Protein AF-A0A831XP42-F1 (afdb_monomer)

pLDDT: mean 96.22, std 5.83, range [50.62, 98.88]

Nearest PDB structures (foldseek):
  2cuy-assembly1_B  TM=9.883E-01  e=1.044E-23  Thermus thermophilus HB8
  6smd-assembly2_C  TM=9.624E-01  e=1.499E-13  Photorhabdus luminescens
  3ptw-assembly1_A  TM=9.385E-01  e=2.517E-13  Clostridium perfringens ATCC 13124
  3r97-assembly1_A  TM=9.426E-01  e=3.961E-13  Xanthomonas oryzae pv. oryzae KACC 10331
  5ypv-assembly1_A  TM=9.531E-01  e=1.185E-10  Acinetobacter baumannii

Sequence (164 aa):
KALEGLKGVEIANLNAPEQTVISGRKEAVERAAERLKEKRARVVFLPVSAPFHSSLMAQARERLARDLEKVQLKRPRFPVYSNVTARPEEDPERIRELLLQQVTAPVRWVEILRDMEARGLNRFLEFGSGEVLKGLVLRTLEGALAQSVQDPESLKKALEVAHA

Secondary structure (DSSP, 8-state):
--STT-SSEEEEEEEETTEEEEEE-HHHHHHHHHHHHHTT------S--S-TTSGGGHHHHHHHH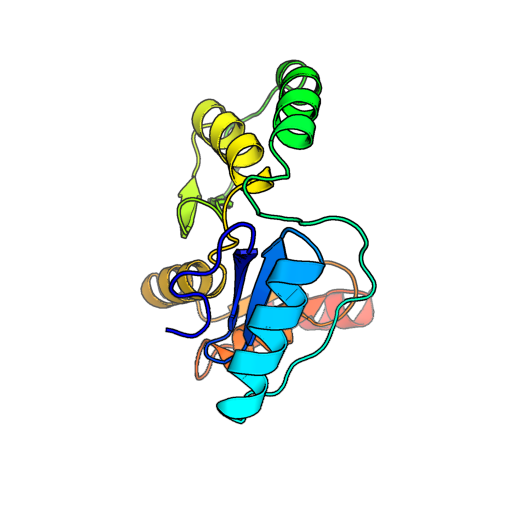HHHTTS-----SS-EEETTTTEEE--HHHHHHHHHHHTTS-B-HHHHHHHHHHTT--EEEEESSSSHHHHHHHHHSTT-EEEEE-SHHHHHHHHHHH--

Organism: NCBI:txid540988

Structure (mmCIF, N/CA/C/O backbone):
data_AF-A0A831XP42-F1
#
_entry.id   AF-A0A831XP42-F1
#
loop_
_atom_site.group_PDB
_atom_site.id
_atom_site.type_symbol
_atom_site.label_atom_id
_atom_site.label_alt_id
_atom_site.label_comp_id
_atom_site.label_asym_id
_atom_site.label_entity_id
_atom_site.label_seq_id
_atom_site.pdbx_PDB_ins_code
_atom_site.Cartn_x
_atom_site.Cartn_y
_atom_site.Cartn_z
_atom_site.occupancy
_atom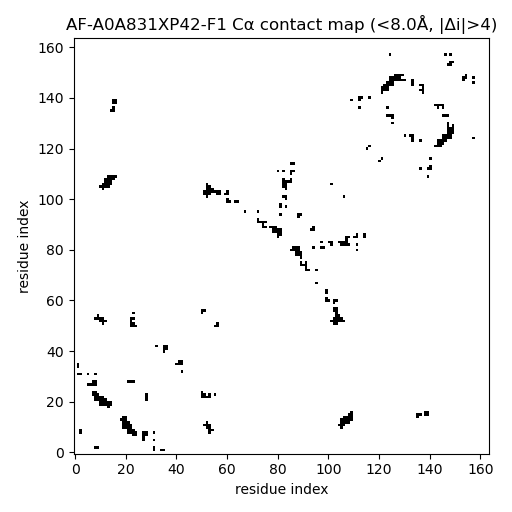_site.B_iso_or_equiv
_atom_site.auth_seq_id
_atom_site.auth_comp_id
_atom_site.auth_asym_id
_atom_site.auth_atom_id
_atom_site.pdbx_PDB_model_num
ATOM 1 N N . LYS A 1 1 ? -8.190 -9.870 15.001 1.00 71.19 1 LYS A N 1
ATOM 2 C CA . LYS A 1 1 ? -8.060 -9.932 16.479 1.00 71.19 1 LYS A CA 1
ATOM 3 C C . LYS A 1 1 ? -7.895 -8.563 17.151 1.00 71.19 1 LYS A C 1
ATOM 5 O O . LYS A 1 1 ? -8.718 -8.247 17.989 1.00 71.19 1 LYS A O 1
ATOM 10 N N . ALA A 1 2 ? -6.867 -7.740 16.876 1.00 86.00 2 ALA A N 1
ATOM 11 C CA . ALA A 1 2 ? -6.725 -6.446 17.586 1.00 86.00 2 ALA A CA 1
ATOM 12 C C . ALA A 1 2 ? -7.805 -5.410 17.200 1.00 86.00 2 ALA A C 1
ATOM 14 O O . ALA A 1 2 ? -8.370 -4.753 18.069 1.00 86.00 2 ALA A O 1
ATOM 15 N N . LEU A 1 3 ? -8.153 -5.344 15.910 1.00 92.31 3 LEU A N 1
ATOM 16 C CA . LEU A 1 3 ? -9.208 -4.464 15.381 1.00 92.31 3 LEU A CA 1
ATOM 17 C C . LEU A 1 3 ? -10.626 -5.044 15.516 1.00 92.31 3 LEU A C 1
ATOM 19 O O . LEU A 1 3 ? -11.601 -4.429 15.104 1.00 92.31 3 LEU A O 1
ATOM 23 N N . GLU A 1 4 ? -10.757 -6.251 16.057 1.00 92.19 4 GLU A N 1
ATOM 24 C CA . GLU A 1 4 ? -12.021 -6.982 16.063 1.00 92.19 4 GLU A CA 1
ATOM 25 C C . GLU A 1 4 ? -13.076 -6.261 16.913 1.00 92.19 4 GLU A C 1
ATOM 27 O O . GLU A 1 4 ? -12.814 -5.860 18.053 1.00 92.19 4 GLU A O 1
ATOM 32 N N . GLY A 1 5 ? -14.249 -6.029 16.321 1.00 92.44 5 GLY A N 1
ATOM 33 C CA . GLY A 1 5 ? -15.332 -5.252 16.928 1.00 92.44 5 GLY A CA 1
ATOM 34 C C . GLY A 1 5 ? -15.094 -3.735 16.997 1.00 92.44 5 GLY A C 1
ATOM 35 O O . GLY A 1 5 ? -15.988 -3.014 17.438 1.00 92.44 5 GLY A O 1
ATOM 36 N N . LEU A 1 6 ? -13.937 -3.217 16.561 1.00 94.50 6 LEU A N 1
ATOM 37 C CA . LEU A 1 6 ? -13.694 -1.775 16.487 1.00 94.50 6 LEU A CA 1
ATOM 38 C C . LEU A 1 6 ? -14.204 -1.216 15.156 1.00 94.50 6 LEU A C 1
ATOM 40 O O . LEU A 1 6 ? -13.787 -1.640 14.085 1.00 94.50 6 LEU A O 1
ATOM 44 N N . LYS A 1 7 ? -15.097 -0.224 15.229 1.00 95.62 7 LYS A N 1
ATOM 45 C CA . LYS A 1 7 ? -15.558 0.542 14.063 1.00 95.62 7 LYS A CA 1
ATOM 46 C C . LYS A 1 7 ? -14.701 1.792 13.869 1.00 95.62 7 LYS A C 1
ATOM 48 O O . LYS A 1 7 ? -14.289 2.415 14.847 1.00 95.62 7 LYS A O 1
ATOM 53 N N . GLY A 1 8 ? -14.505 2.189 12.612 1.00 96.19 8 GLY A N 1
ATOM 54 C CA . GLY A 1 8 ? -13.791 3.417 12.253 1.00 96.19 8 GLY A CA 1
ATOM 55 C C . GLY A 1 8 ? -12.268 3.312 12.335 1.00 96.19 8 GLY A C 1
ATOM 56 O O . GLY A 1 8 ? -11.622 4.343 12.476 1.00 96.19 8 GLY A O 1
ATOM 57 N N . VAL A 1 9 ? -11.712 2.101 12.274 1.00 98.19 9 VAL A N 1
ATOM 58 C CA . VAL A 1 9 ? -10.277 1.828 12.136 1.00 98.19 9 VAL A CA 1
ATOM 59 C C . VAL A 1 9 ? -10.096 0.658 11.176 1.00 98.19 9 VAL A C 1
ATOM 61 O O . VAL A 1 9 ? -10.783 -0.356 11.290 1.00 98.19 9 VAL A O 1
ATOM 64 N N . GLU A 1 10 ? -9.194 0.813 10.220 1.00 98.12 10 GLU A N 1
ATOM 65 C CA . GLU A 1 10 ? -8.967 -0.117 9.117 1.00 98.12 10 GLU A CA 1
ATOM 66 C C . GLU A 1 10 ? -7.464 -0.365 8.947 1.00 98.12 10 GLU A C 1
ATOM 68 O O . GLU A 1 10 ? -6.630 0.412 9.419 1.00 98.12 10 GLU A O 1
ATOM 73 N N . ILE A 1 11 ? -7.108 -1.468 8.286 1.00 98.06 11 ILE A N 1
ATOM 74 C CA . ILE A 1 11 ? -5.729 -1.687 7.840 1.00 98.06 11 ILE A CA 1
ATOM 75 C C . ILE A 1 11 ? -5.487 -0.782 6.635 1.00 98.06 11 ILE A C 1
ATOM 77 O O . ILE A 1 11 ? -6.209 -0.871 5.649 1.00 98.06 11 ILE A O 1
ATOM 81 N N . ALA A 1 12 ? -4.452 0.045 6.721 1.00 98.31 12 ALA A N 1
ATOM 82 C CA . ALA A 1 12 ? -4.051 0.978 5.677 1.00 98.31 12 ALA A CA 1
ATOM 83 C C . ALA A 1 12 ? -2.919 0.409 4.815 1.00 98.31 12 ALA A C 1
ATOM 85 O O . ALA A 1 12 ? -2.945 0.518 3.593 1.00 98.31 12 ALA A O 1
ATOM 86 N N . ASN A 1 13 ? -1.924 -0.234 5.435 1.00 98.75 13 ASN A N 1
ATOM 87 C CA . ASN A 1 13 ? -0.770 -0.767 4.71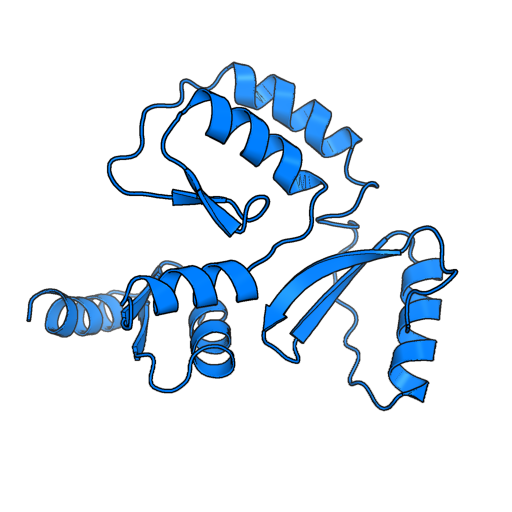6 1.00 98.75 13 ASN A CA 1
ATOM 88 C C . ASN A 1 13 ? -0.276 -2.078 5.326 1.00 98.75 13 ASN A C 1
ATOM 90 O O . ASN A 1 13 ? -0.113 -2.183 6.541 1.00 98.75 13 ASN A O 1
ATOM 94 N N . LEU A 1 14 ? 0.064 -3.028 4.462 1.00 98.56 14 LEU A N 1
ATOM 95 C CA . LEU A 1 14 ? 0.797 -4.250 4.779 1.00 98.56 14 LEU A CA 1
ATOM 96 C C . LEU A 1 14 ? 2.210 -4.101 4.210 1.00 98.56 14 LEU A C 1
ATOM 98 O O . LEU A 1 14 ? 2.467 -4.514 3.081 1.00 98.56 14 LEU A O 1
ATOM 102 N N . ASN A 1 15 ? 3.100 -3.443 4.959 1.00 98.38 15 ASN A N 1
ATOM 103 C CA . ASN A 1 15 ? 4.412 -3.008 4.466 1.00 98.38 15 ASN A CA 1
ATOM 104 C C . ASN A 1 15 ? 5.492 -4.093 4.581 1.00 98.38 15 ASN A C 1
ATOM 106 O O . ASN A 1 15 ? 6.340 -4.206 3.706 1.00 98.38 15 ASN A O 1
ATOM 110 N N . ALA A 1 16 ? 5.490 -4.864 5.666 1.00 97.81 16 ALA A N 1
ATOM 111 C CA . ALA A 1 16 ? 6.399 -5.991 5.891 1.00 97.81 16 ALA A CA 1
ATOM 112 C C . ALA A 1 16 ? 5.705 -7.027 6.799 1.00 97.81 16 ALA A C 1
ATOM 114 O O . ALA A 1 16 ? 4.691 -6.676 7.412 1.00 97.81 16 ALA A O 1
ATOM 115 N N . PRO A 1 17 ? 6.239 -8.257 6.952 1.00 96.62 17 PRO A N 1
ATOM 116 C CA . PRO A 1 17 ? 5.619 -9.308 7.770 1.00 96.62 17 PRO A CA 1
ATOM 117 C C . PRO A 1 17 ? 5.199 -8.855 9.177 1.00 96.62 17 PRO A C 1
ATOM 119 O O . PRO A 1 17 ? 4.107 -9.179 9.633 1.00 96.62 17 PRO A O 1
ATOM 122 N N . GLU A 1 18 ? 6.025 -8.032 9.829 1.00 95.81 18 GLU A N 1
ATOM 123 C CA . GLU A 1 18 ? 5.759 -7.487 11.169 1.00 95.81 18 GLU A CA 1
ATOM 124 C C . GLU A 1 18 ? 5.502 -5.967 11.172 1.00 95.81 18 GLU A C 1
ATOM 126 O O . GLU A 1 18 ? 5.488 -5.330 12.224 1.00 95.81 18 GLU A O 1
ATOM 131 N N . GLN A 1 19 ? 5.292 -5.354 10.000 1.00 97.94 19 GLN A N 1
ATOM 132 C CA . GLN A 1 19 ? 5.049 -3.914 9.873 1.00 97.94 19 GLN A CA 1
ATOM 133 C C . GLN A 1 19 ? 3.730 -3.647 9.141 1.00 97.94 19 GLN A C 1
ATOM 135 O O . GLN A 1 19 ? 3.651 -3.690 7.913 1.00 97.94 19 GLN A O 1
ATOM 140 N N . THR A 1 20 ? 2.700 -3.308 9.915 1.00 98.12 20 THR A N 1
ATOM 141 C CA . THR A 1 20 ? 1.362 -2.935 9.431 1.00 98.12 20 THR A CA 1
ATOM 142 C C . THR A 1 20 ? 1.022 -1.512 9.863 1.00 98.12 20 THR A C 1
ATOM 144 O O . THR A 1 20 ? 1.358 -1.103 10.974 1.00 98.12 20 THR A O 1
ATOM 147 N N . VAL A 1 21 ? 0.335 -0.767 9.000 1.00 98.38 21 VAL A N 1
ATOM 148 C CA . VAL A 1 21 ? -0.237 0.548 9.318 1.00 98.38 21 VAL A CA 1
ATOM 149 C C . VAL A 1 21 ? -1.748 0.406 9.432 1.00 98.38 21 VAL A C 1
ATOM 151 O O . VAL A 1 21 ? -2.378 -0.251 8.603 1.00 98.38 21 VAL A O 1
ATOM 154 N N . ILE A 1 22 ? -2.325 1.041 10.448 1.00 98.25 22 ILE A N 1
ATOM 155 C CA . ILE A 1 22 ? -3.771 1.207 10.601 1.00 98.25 22 ILE A CA 1
ATOM 156 C C . ILE A 1 22 ? -4.119 2.689 10.515 1.00 98.25 22 ILE A C 1
ATOM 158 O O . ILE A 1 22 ? -3.326 3.538 10.925 1.00 98.25 22 ILE A O 1
ATOM 162 N N . SER A 1 23 ? -5.301 3.004 10.002 1.00 98.25 23 SER A N 1
ATOM 163 C CA . SER A 1 23 ? -5.793 4.377 9.901 1.00 98.25 23 SER A CA 1
ATOM 164 C C . SER A 1 23 ? -7.299 4.431 10.152 1.00 98.25 23 SER A C 1
ATOM 166 O O . SER A 1 23 ? -7.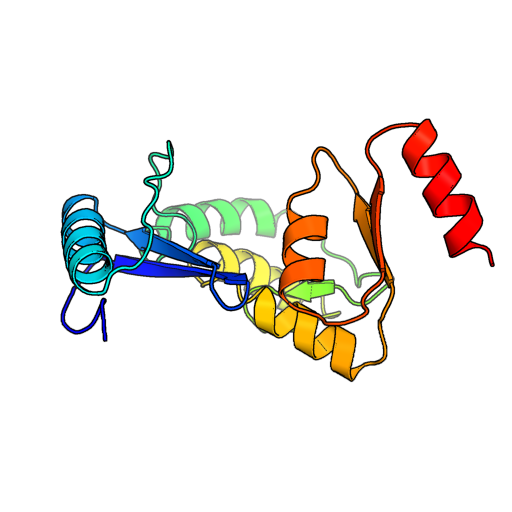989 3.411 10.123 1.00 98.25 23 SER A O 1
ATOM 168 N N . GLY A 1 24 ? -7.818 5.612 10.485 1.00 97.81 24 GLY A N 1
ATOM 169 C CA . GLY A 1 24 ? -9.231 5.777 10.804 1.00 97.81 24 GLY A CA 1
ATOM 170 C C . GLY A 1 24 ? -9.516 6.996 11.673 1.00 97.81 24 GLY A C 1
ATOM 171 O O . GLY A 1 24 ? -8.734 7.944 11.721 1.00 97.81 24 GLY A O 1
ATOM 172 N N . ARG A 1 25 ? -10.645 6.958 12.384 1.00 97.44 25 ARG A N 1
ATOM 173 C CA . ARG A 1 25 ? -11.004 7.964 13.391 1.00 97.44 25 ARG A CA 1
ATOM 174 C C . ARG A 1 25 ? -10.017 7.897 14.548 1.00 97.44 25 ARG A C 1
ATOM 176 O O . ARG A 1 25 ? -9.698 6.802 15.015 1.00 97.44 25 ARG A O 1
ATOM 183 N N . LYS A 1 26 ? -9.588 9.062 15.034 1.00 96.19 26 LYS A N 1
ATOM 184 C CA . LYS A 1 26 ? -8.558 9.201 16.069 1.00 96.19 26 LYS A CA 1
ATOM 185 C C . LYS A 1 26 ? -8.814 8.285 17.268 1.00 96.19 26 LYS A C 1
ATOM 187 O O . LYS A 1 26 ? -7.970 7.457 17.595 1.00 96.19 26 LYS A O 1
ATOM 192 N N . GLU A 1 27 ? -10.018 8.334 17.829 1.00 96.75 27 GLU A N 1
ATOM 193 C CA . GLU A 1 27 ? -10.381 7.582 19.033 1.00 96.75 27 GLU A CA 1
ATOM 194 C C . GLU A 1 27 ? -10.398 6.065 18.777 1.00 96.75 27 GLU A C 1
ATOM 196 O O . GLU A 1 27 ? -10.139 5.262 19.671 1.00 96.75 27 GLU A O 1
ATOM 201 N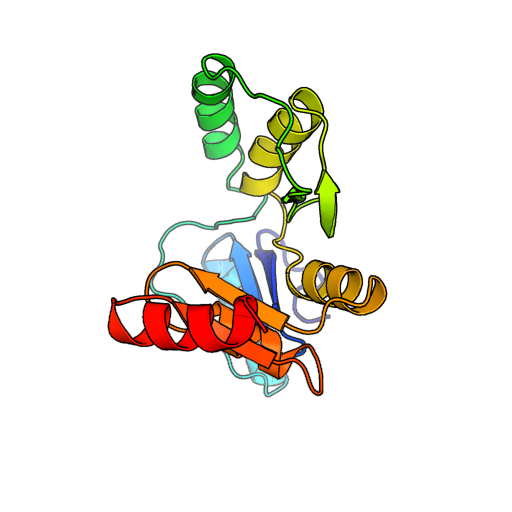 N . ALA A 1 28 ? -10.727 5.635 17.554 1.00 97.38 28 ALA A N 1
ATOM 202 C CA . ALA A 1 28 ? -10.711 4.221 17.182 1.00 97.38 28 ALA A CA 1
ATOM 203 C C . ALA A 1 28 ? -9.282 3.696 16.994 1.00 97.38 28 ALA A C 1
ATOM 205 O O . ALA A 1 28 ? -8.987 2.578 17.421 1.00 97.38 28 ALA A O 1
ATOM 206 N N . VAL A 1 29 ? -8.399 4.507 16.400 1.00 97.62 29 VAL A N 1
ATOM 207 C CA . VAL A 1 29 ? -6.968 4.199 16.263 1.00 97.62 29 VAL A CA 1
ATOM 208 C C . VAL A 1 29 ? -6.295 4.141 17.635 1.00 97.62 29 VAL A C 1
ATOM 210 O O . VAL A 1 29 ? -5.514 3.226 17.881 1.00 97.62 29 VAL A O 1
ATOM 213 N N . GLU A 1 30 ? -6.636 5.046 18.553 1.00 97.19 30 GLU A N 1
ATOM 214 C CA . GLU A 1 30 ? -6.128 5.040 19.932 1.00 97.19 30 GLU A CA 1
ATOM 215 C C . GLU A 1 30 ? -6.514 3.755 20.679 1.00 97.19 30 GLU A C 1
ATOM 217 O O . GLU A 1 30 ? -5.633 3.052 21.176 1.00 97.19 30 GLU A O 1
ATOM 222 N N . ARG A 1 31 ? -7.793 3.353 20.645 1.00 97.62 31 ARG A N 1
ATOM 223 C CA . ARG A 1 31 ? -8.232 2.071 21.234 1.00 97.62 31 ARG A CA 1
ATOM 224 C C . ARG A 1 31 ? -7.563 0.858 20.586 1.00 97.62 31 ARG A C 1
ATOM 226 O O . ARG A 1 31 ? -7.250 -0.124 21.257 1.00 97.62 31 ARG A O 1
ATOM 233 N N . ALA A 1 32 ? -7.356 0.891 19.270 1.00 97.81 32 ALA A N 1
ATOM 234 C CA . ALA A 1 32 ? -6.631 -0.169 18.576 1.00 97.81 32 ALA A CA 1
ATOM 235 C C . ALA A 1 32 ? -5.161 -0.232 19.024 1.00 97.81 32 ALA A C 1
ATOM 237 O O . ALA A 1 32 ? -4.636 -1.325 19.241 1.00 97.81 32 ALA A O 1
ATOM 238 N N . ALA A 1 33 ? -4.513 0.921 19.204 1.00 97.38 33 ALA A N 1
ATOM 239 C CA . ALA A 1 33 ? -3.144 1.025 19.694 1.00 97.38 33 ALA A CA 1
ATOM 240 C C . ALA A 1 33 ? -2.996 0.462 21.115 1.00 97.38 33 ALA A C 1
ATOM 242 O O . ALA A 1 33 ? -2.029 -0.250 21.379 1.00 97.38 33 ALA A O 1
ATOM 243 N N . GLU A 1 34 ? -3.949 0.723 22.011 1.00 97.44 34 GLU A N 1
ATOM 244 C CA . GLU A 1 34 ? -3.981 0.141 23.362 1.00 97.44 34 GLU A CA 1
ATOM 245 C C . GLU A 1 34 ? -4.043 -1.390 23.311 1.00 97.44 34 GLU A C 1
ATOM 247 O O . GLU A 1 34 ? -3.151 -2.061 23.832 1.00 97.44 34 GLU A O 1
ATOM 252 N N . ARG A 1 35 ? -5.002 -1.952 22.562 1.00 97.50 35 ARG A N 1
ATOM 253 C CA . ARG A 1 35 ? -5.133 -3.412 22.381 1.00 97.50 35 ARG A CA 1
ATOM 254 C C . ARG A 1 35 ? -3.897 -4.060 21.754 1.00 97.50 35 ARG A C 1
ATOM 256 O O . ARG A 1 35 ? -3.615 -5.233 21.996 1.00 97.50 35 ARG A O 1
ATOM 263 N N . LEU A 1 36 ? -3.183 -3.339 20.890 1.00 97.19 36 LEU A N 1
ATOM 264 C CA . LEU A 1 36 ? -1.927 -3.806 20.299 1.00 97.19 36 LEU A CA 1
ATOM 265 C C . LEU A 1 36 ? -0.790 -3.802 21.331 1.00 97.19 36 LEU A C 1
ATOM 267 O O . LEU A 1 36 ? -0.051 -4.783 21.419 1.00 97.19 36 LEU A O 1
ATOM 271 N N . LYS A 1 37 ? -0.686 -2.750 22.153 1.00 96.25 37 LYS A N 1
ATOM 272 C CA . LYS A 1 37 ? 0.304 -2.654 23.239 1.00 96.25 37 LYS A CA 1
ATOM 273 C C . LYS A 1 37 ? 0.095 -3.725 24.311 1.00 96.25 37 LYS A C 1
ATOM 275 O O . LYS A 1 37 ? 1.072 -4.329 24.743 1.00 96.25 37 LYS A O 1
ATOM 280 N N . GLU A 1 38 ? -1.149 -4.036 24.678 1.00 96.75 38 GLU A N 1
ATOM 281 C CA . GLU A 1 38 ? -1.487 -5.158 25.579 1.00 96.75 38 GLU A CA 1
ATOM 282 C C . GLU A 1 38 ? -0.960 -6.501 25.053 1.00 96.75 38 GLU A C 1
ATOM 284 O O . GLU A 1 38 ? -0.557 -7.379 25.814 1.00 96.75 38 GLU A O 1
ATOM 289 N N . LYS A 1 39 ? -0.899 -6.641 23.726 1.00 95.25 39 LYS A N 1
ATOM 290 C CA . LYS A 1 39 ? -0.342 -7.807 23.031 1.00 95.25 39 LYS A CA 1
ATOM 291 C C . LYS A 1 39 ? 1.159 -7.697 22.770 1.00 95.25 39 LYS A C 1
ATOM 293 O O . LYS A 1 39 ? 1.691 -8.473 21.983 1.00 95.25 39 LYS A O 1
ATOM 298 N N . ARG A 1 40 ? 1.842 -6.755 23.431 1.00 95.94 40 ARG A N 1
ATOM 299 C CA . ARG A 1 40 ? 3.286 -6.489 23.327 1.00 95.94 40 ARG A CA 1
ATOM 300 C C . ARG A 1 40 ? 3.750 -6.054 21.932 1.00 95.94 40 ARG A C 1
ATOM 302 O O . ARG A 1 40 ? 4.943 -6.106 21.646 1.00 95.94 40 ARG A O 1
ATOM 309 N N . ALA A 1 41 ? 2.841 -5.589 21.073 1.00 97.06 41 ALA A N 1
ATOM 310 C CA . ALA A 1 41 ? 3.230 -5.005 19.797 1.00 97.06 41 ALA A CA 1
ATOM 311 C C . ALA A 1 41 ? 3.833 -3.609 20.013 1.00 97.06 41 ALA A C 1
ATOM 313 O O . ALA A 1 41 ? 3.314 -2.797 20.786 1.00 97.06 41 ALA A O 1
ATOM 314 N N . ARG A 1 42 ? 4.908 -3.298 19.284 1.00 97.38 42 ARG A N 1
ATOM 315 C CA . ARG A 1 42 ? 5.435 -1.933 19.204 1.00 97.38 42 ARG A CA 1
ATOM 316 C C . ARG A 1 42 ? 4.481 -1.081 18.368 1.00 97.38 42 ARG A C 1
ATOM 318 O O . ARG A 1 42 ? 4.199 -1.416 17.223 1.00 97.38 42 ARG A O 1
ATOM 325 N N . VAL A 1 43 ? 4.031 0.043 18.921 1.00 97.69 43 VAL A N 1
ATOM 326 C CA . VAL A 1 43 ? 3.132 0.982 18.234 1.00 97.69 43 VAL A CA 1
ATOM 327 C C . VAL A 1 43 ? 3.785 2.353 18.144 1.00 97.69 43 VAL A C 1
ATOM 329 O O . VAL A 1 43 ? 4.275 2.876 19.143 1.00 97.69 43 VAL A O 1
ATOM 332 N N . VAL A 1 44 ? 3.765 2.938 16.948 1.00 97.62 44 VAL A N 1
ATOM 333 C CA . VAL A 1 44 ? 4.250 4.293 16.673 1.00 97.62 44 VAL A CA 1
ATOM 334 C C . VAL A 1 44 ? 3.110 5.079 16.036 1.00 97.62 44 VAL A C 1
ATOM 336 O O . VAL A 1 44 ? 2.586 4.668 15.002 1.00 97.62 44 VAL A O 1
ATOM 339 N N . PHE A 1 45 ? 2.721 6.196 16.650 1.00 97.06 45 PHE A N 1
ATOM 340 C CA . PHE A 1 45 ? 1.778 7.128 16.035 1.00 97.06 45 PHE A CA 1
ATOM 341 C C . PHE A 1 45 ? 2.492 7.946 14.965 1.00 97.06 45 PHE A C 1
ATOM 343 O O . PHE A 1 45 ? 3.571 8.487 15.205 1.00 97.06 45 PHE A O 1
ATOM 350 N N . LEU A 1 46 ? 1.889 8.022 13.783 1.00 96.25 46 LEU A N 1
ATOM 351 C CA . LEU A 1 46 ? 2.442 8.777 12.668 1.00 96.25 46 LEU A CA 1
ATOM 352 C C . LEU A 1 46 ? 2.026 10.252 12.777 1.00 96.25 46 LEU A C 1
ATOM 354 O O . LEU A 1 46 ? 0.866 10.521 13.096 1.00 96.25 46 LEU A O 1
ATOM 358 N N . PRO A 1 47 ? 2.925 11.211 12.486 1.00 93.62 47 PRO A N 1
ATOM 359 C CA . PRO A 1 47 ? 2.620 12.640 12.495 1.00 93.62 47 PRO A CA 1
ATOM 360 C C . PRO A 1 47 ? 1.845 13.040 11.227 1.00 93.62 47 PRO A C 1
ATOM 362 O O . PRO A 1 47 ? 2.300 13.850 10.424 1.00 93.62 47 PRO A O 1
ATOM 365 N N . VAL A 1 48 ? 0.679 12.430 11.019 1.00 93.06 48 VAL A N 1
ATOM 366 C CA . VAL A 1 48 ? -0.212 12.669 9.877 1.00 93.06 48 VAL A CA 1
ATOM 367 C C . VAL A 1 48 ? -1.633 12.901 10.376 1.00 93.06 48 VAL A C 1
ATOM 369 O O . VAL A 1 48 ? -2.066 12.294 11.353 1.00 93.06 48 VAL A O 1
ATOM 372 N N . SER A 1 49 ? -2.367 13.790 9.711 1.00 87.75 49 SER A N 1
ATOM 373 C CA . SER A 1 49 ? -3.716 14.194 10.130 1.00 87.75 49 SER A CA 1
ATOM 374 C C . SER A 1 49 ? -4.844 13.483 9.380 1.00 87.75 49 SER A C 1
ATOM 376 O O . SER A 1 49 ? -5.994 13.558 9.809 1.00 87.75 49 SER A O 1
ATOM 378 N N . ALA A 1 50 ? -4.543 12.794 8.275 1.00 95.06 50 ALA A N 1
ATOM 379 C CA . ALA A 1 50 ? -5.541 12.160 7.418 1.00 95.06 50 ALA A CA 1
ATOM 380 C C . ALA A 1 50 ? -5.535 10.623 7.548 1.00 95.06 50 ALA A C 1
ATOM 382 O O . ALA A 1 50 ? -4.464 10.017 7.657 1.00 95.06 50 ALA A O 1
ATOM 383 N N . PRO A 1 51 ? -6.708 9.965 7.483 1.00 97.12 51 PRO A N 1
ATOM 384 C CA . PRO A 1 51 ? -6.834 8.515 7.596 1.00 97.12 51 PRO A CA 1
ATOM 385 C C . PRO A 1 51 ? -6.580 7.822 6.244 1.00 97.12 51 PRO A C 1
ATOM 387 O O . PRO A 1 51 ? -7.466 7.166 5.697 1.00 97.12 51 PRO A O 1
ATOM 390 N N . PHE A 1 52 ? -5.384 8.000 5.677 1.00 98.19 52 PHE A N 1
ATOM 391 C CA . PHE A 1 52 ? -5.020 7.469 4.357 1.00 98.19 52 PHE A CA 1
ATOM 392 C C . PHE A 1 52 ? -5.296 5.964 4.225 1.00 98.19 52 PHE A C 1
ATOM 394 O O . PHE A 1 52 ? -5.121 5.218 5.191 1.00 98.19 52 PHE A O 1
ATOM 401 N N . HIS A 1 53 ? -5.714 5.529 3.030 1.00 98.19 53 HIS A N 1
ATOM 402 C CA . HIS A 1 53 ? -6.042 4.130 2.720 1.00 98.19 53 HIS A CA 1
ATOM 403 C C . HIS A 1 53 ? -7.135 3.522 3.618 1.00 98.19 53 HIS A C 1
ATOM 405 O O . HIS A 1 53 ? -7.096 2.337 3.933 1.00 98.19 53 HIS A O 1
ATOM 411 N N . SER A 1 54 ? -8.115 4.335 4.025 1.00 98.19 54 SER A N 1
ATOM 412 C CA . SER A 1 54 ? -9.337 3.873 4.696 1.00 98.19 54 SER A CA 1
ATOM 413 C C . SER A 1 54 ? -10.585 4.337 3.957 1.00 98.19 54 SER A C 1
ATOM 415 O O . SER A 1 54 ? -10.542 5.281 3.157 1.00 98.19 54 SER A O 1
ATOM 417 N N . SER A 1 55 ? -11.729 3.742 4.291 1.00 97.88 55 SER A N 1
ATOM 418 C CA . SER A 1 55 ? -13.039 4.163 3.785 1.00 97.88 55 SER A CA 1
ATOM 419 C C . SER A 1 55 ? -13.347 5.655 4.011 1.00 97.88 55 SER A C 1
ATOM 421 O O . SER A 1 55 ? -14.076 6.260 3.223 1.00 97.88 55 SER A O 1
ATOM 423 N N . LEU A 1 56 ? -12.739 6.293 5.021 1.00 98.00 56 LEU A N 1
ATOM 424 C CA . LEU A 1 56 ? -12.909 7.723 5.315 1.00 98.00 56 LEU A CA 1
ATOM 425 C C . LEU A 1 56 ? -12.318 8.643 4.232 1.00 98.00 56 LEU A C 1
ATOM 427 O O . LEU A 1 56 ? -12.628 9.832 4.206 1.00 98.00 56 LEU A O 1
ATOM 431 N N . MET A 1 57 ? -11.509 8.111 3.314 1.00 98.38 57 MET A N 1
ATOM 432 C CA . MET A 1 57 ? -10.936 8.858 2.190 1.00 98.38 57 MET A CA 1
ATOM 433 C C . MET A 1 57 ? -11.862 8.930 0.961 1.00 98.38 57 MET A C 1
ATOM 435 O O . MET A 1 57 ? -11.444 9.415 -0.091 1.00 98.38 57 MET A O 1
ATOM 439 N N . ALA A 1 58 ? -13.121 8.484 1.061 1.00 98.00 58 ALA A N 1
ATOM 440 C CA . ALA A 1 58 ? -14.065 8.445 -0.062 1.00 98.00 58 ALA A CA 1
ATOM 441 C C . ALA A 1 58 ? -14.224 9.798 -0.786 1.00 98.00 58 ALA A C 1
ATOM 443 O O . ALA A 1 58 ? -14.187 9.847 -2.014 1.00 98.00 58 ALA A O 1
ATOM 444 N N . GLN A 1 59 ? -14.295 10.908 -0.046 1.00 97.81 59 GLN A N 1
ATOM 445 C CA . GLN A 1 59 ? -14.396 12.242 -0.648 1.00 97.81 59 GLN A CA 1
ATOM 446 C C . GLN A 1 59 ? -13.133 12.619 -1.444 1.00 97.81 59 GLN A C 1
ATOM 448 O O . GLN A 1 59 ? -13.216 13.273 -2.484 1.00 97.81 59 GLN A O 1
ATOM 453 N N . ALA A 1 60 ? -11.948 12.202 -0.986 1.00 97.94 60 ALA A N 1
ATOM 454 C CA . ALA A 1 60 ? -10.704 12.427 -1.719 1.00 97.94 60 ALA A CA 1
ATOM 455 C C . ALA A 1 60 ? -10.674 11.613 -3.021 1.00 97.94 60 ALA A C 1
ATOM 457 O O . ALA A 1 60 ? -10.255 12.137 -4.052 1.00 97.94 60 ALA A O 1
ATOM 458 N N . ARG A 1 61 ? -11.193 10.377 -2.998 1.00 98.25 61 ARG A N 1
ATOM 459 C CA . ARG A 1 61 ? -11.362 9.546 -4.198 1.00 98.25 61 ARG A CA 1
ATOM 460 C C . ARG A 1 61 ? -12.267 10.217 -5.234 1.00 98.25 61 ARG A C 1
ATOM 462 O O . ARG A 1 61 ? -11.912 10.260 -6.404 1.00 98.25 61 ARG A O 1
ATOM 469 N N . GLU A 1 62 ? -13.407 10.767 -4.817 1.00 98.25 62 GLU A N 1
ATOM 470 C CA . GLU A 1 62 ? -14.338 11.470 -5.718 1.00 98.25 62 GLU A CA 1
ATOM 471 C C . GLU A 1 62 ? -13.725 12.727 -6.340 1.00 98.25 62 GLU A C 1
ATOM 473 O O . GLU A 1 62 ? -13.973 13.042 -7.503 1.00 98.25 62 GLU A O 1
ATOM 478 N N . ARG A 1 63 ? -12.914 13.462 -5.570 1.00 98.06 63 ARG A N 1
ATOM 479 C CA . ARG A 1 63 ? -12.164 14.610 -6.091 1.00 98.06 63 ARG A CA 1
ATOM 480 C C . ARG A 1 63 ? -11.137 14.168 -7.128 1.00 98.06 63 ARG A C 1
ATOM 482 O O . ARG A 1 63 ? -11.116 14.739 -8.212 1.00 98.06 63 ARG A O 1
ATOM 489 N N . LEU A 1 64 ? -10.356 13.132 -6.814 1.00 98.31 64 LEU A N 1
ATOM 490 C CA . LEU A 1 64 ? -9.364 12.573 -7.729 1.00 98.31 64 LEU A CA 1
ATOM 491 C C . LEU A 1 64 ? -10.006 12.058 -9.022 1.00 98.31 64 LEU A C 1
ATOM 493 O O . LEU A 1 64 ? -9.424 12.249 -10.081 1.00 98.31 64 LEU A O 1
ATOM 497 N N . ALA A 1 65 ? -11.203 11.466 -8.961 1.00 98.25 65 ALA A N 1
ATOM 498 C CA . ALA A 1 65 ? -11.917 10.977 -10.142 1.00 98.25 65 ALA A CA 1
ATOM 499 C C . ALA A 1 65 ? -12.108 12.073 -11.200 1.00 98.25 65 ALA A C 1
ATOM 501 O O . ALA A 1 65 ? -11.748 11.872 -12.358 1.00 98.25 65 ALA A O 1
ATOM 502 N N . ARG A 1 66 ? -12.556 13.264 -10.782 1.00 97.94 66 ARG A N 1
ATOM 503 C CA . ARG A 1 66 ? -12.786 14.406 -11.686 1.00 97.94 66 ARG A CA 1
ATOM 504 C C . ARG A 1 66 ? -11.520 14.912 -12.367 1.00 97.94 66 ARG A C 1
ATOM 506 O O . ARG A 1 66 ? -11.580 15.423 -13.483 1.00 97.94 66 ARG A O 1
ATOM 513 N N . ASP A 1 67 ? -10.383 14.834 -11.686 1.00 98.31 67 ASP A N 1
ATOM 514 C CA . ASP A 1 67 ? -9.105 15.256 -12.257 1.00 98.31 67 ASP A CA 1
ATOM 515 C C . ASP A 1 67 ? -8.506 14.152 -13.129 1.00 98.31 67 ASP A C 1
ATOM 517 O O . ASP A 1 67 ? -8.009 14.429 -14.220 1.00 98.31 67 ASP A O 1
ATOM 521 N N . LEU A 1 68 ? -8.623 12.895 -12.696 1.00 98.00 68 LEU A N 1
ATOM 522 C CA . LEU A 1 68 ? -8.103 11.745 -13.418 1.00 98.00 68 LEU A CA 1
ATOM 523 C C . LEU A 1 68 ? -8.833 11.539 -14.749 1.00 98.00 68 LEU A C 1
ATOM 525 O O . LEU A 1 68 ? -8.168 11.232 -15.732 1.00 98.00 68 LEU A O 1
ATOM 529 N N . GLU A 1 69 ? -10.150 11.762 -14.827 1.00 97.25 69 GLU A N 1
ATOM 530 C CA . GLU A 1 69 ? -10.940 11.718 -16.076 1.00 97.25 69 GLU A CA 1
ATOM 531 C C . GLU A 1 69 ? -10.336 12.557 -17.213 1.00 97.25 69 GLU A C 1
ATOM 533 O O . GLU A 1 69 ? -10.417 12.177 -18.378 1.00 97.25 69 GLU A O 1
ATOM 538 N N . LYS A 1 70 ? -9.669 13.667 -16.882 1.00 98.00 70 LYS A 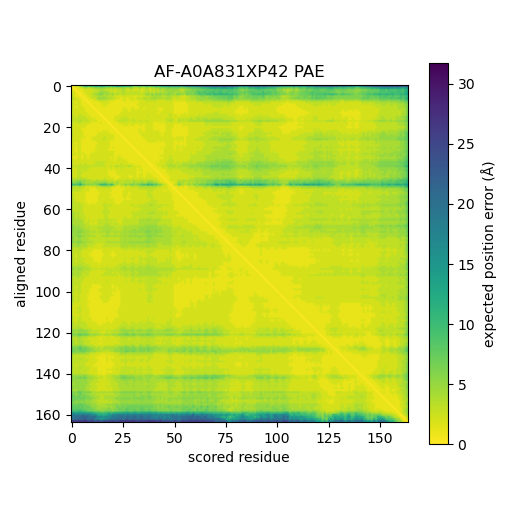N 1
ATOM 539 C CA . LYS A 1 70 ? -9.042 14.574 -17.857 1.00 98.00 70 LYS A CA 1
ATOM 540 C C . LYS A 1 70 ? -7.679 14.076 -18.349 1.00 98.00 70 LYS A C 1
ATOM 542 O O . LYS A 1 70 ? -7.100 14.661 -19.261 1.00 98.00 70 LYS A O 1
ATOM 547 N N . VAL A 1 71 ? -7.139 13.025 -17.734 1.00 98.31 71 VAL A N 1
ATOM 548 C CA . VAL A 1 71 ? -5.827 12.456 -18.051 1.00 98.31 71 VAL A CA 1
ATOM 549 C C . VAL A 1 71 ? -5.987 11.305 -19.037 1.00 98.31 71 VAL A C 1
ATOM 551 O O . VAL A 1 71 ? -6.674 10.317 -18.761 1.00 98.31 71 VAL A O 1
ATOM 554 N N . GLN A 1 72 ? -5.290 11.390 -20.169 1.00 98.06 72 GLN A N 1
ATOM 555 C CA . GLN A 1 72 ? -5.165 10.274 -21.101 1.00 98.06 72 GLN A CA 1
ATOM 556 C C . GLN A 1 72 ? -4.139 9.265 -20.570 1.00 98.06 72 GLN A C 1
ATOM 558 O O . GLN A 1 72 ? -2.940 9.543 -20.536 1.00 98.06 72 GLN A O 1
ATOM 563 N N . LEU A 1 73 ? -4.607 8.077 -20.190 1.00 98.12 73 LEU A N 1
ATOM 564 C CA . LEU A 1 73 ? -3.741 6.965 -19.815 1.00 98.12 73 LEU A CA 1
ATOM 565 C C . LEU A 1 73 ? -3.387 6.135 -21.052 1.00 98.12 73 LEU A C 1
ATOM 567 O O . LEU A 1 73 ? -4.197 5.950 -21.957 1.00 98.12 73 LEU A O 1
ATOM 571 N N . LYS A 1 74 ? -2.148 5.647 -21.096 1.00 98.31 74 LYS A N 1
ATOM 572 C CA . LYS A 1 74 ? -1.639 4.769 -22.155 1.00 98.31 74 LYS A CA 1
ATOM 573 C C . LYS A 1 74 ? -1.212 3.449 -21.538 1.00 98.31 74 LYS A C 1
ATOM 575 O O . LYS A 1 74 ? -0.827 3.413 -20.371 1.00 98.31 74 LYS A O 1
ATOM 580 N N . ARG A 1 75 ? -1.241 2.384 -22.342 1.00 98.31 75 ARG A N 1
ATOM 581 C CA . ARG A 1 75 ? -0.717 1.073 -21.945 1.00 98.31 75 ARG A CA 1
ATOM 582 C C . ARG A 1 75 ? 0.736 1.249 -21.472 1.00 98.31 75 ARG A C 1
ATOM 584 O O . ARG A 1 75 ? 1.522 1.863 -22.205 1.00 98.31 75 ARG A O 1
ATOM 591 N N . PRO A 1 76 ? 1.099 0.775 -20.269 1.00 98.31 76 PRO A N 1
ATOM 592 C CA . PRO A 1 76 ? 2.453 0.930 -19.769 1.00 98.31 76 PRO A CA 1
ATOM 593 C C . PRO A 1 76 ? 3.419 0.056 -20.583 1.00 98.31 76 PRO A C 1
ATOM 595 O O . PRO A 1 76 ? 3.045 -0.982 -21.123 1.00 98.31 76 PRO A O 1
ATOM 598 N N . ARG A 1 77 ? 4.680 0.492 -20.699 1.00 98.38 77 ARG A N 1
ATOM 599 C CA . ARG A 1 77 ? 5.724 -0.240 -21.450 1.00 98.38 77 ARG A CA 1
ATOM 600 C C . ARG A 1 77 ? 6.221 -1.492 -20.725 1.00 98.38 77 ARG A C 1
ATOM 602 O O . ARG A 1 77 ? 6.878 -2.330 -21.328 1.00 98.38 77 ARG A O 1
ATOM 609 N N . PHE A 1 78 ? 5.942 -1.574 -19.435 1.00 97.19 78 PHE A N 1
ATOM 610 C CA . PHE A 1 78 ? 6.279 -2.671 -18.546 1.00 97.19 78 PHE A CA 1
ATOM 611 C C . PHE A 1 78 ? 5.136 -2.833 -17.538 1.00 97.19 78 PHE A C 1
ATOM 613 O O . PHE A 1 78 ? 4.432 -1.854 -17.274 1.00 97.19 78 PHE A O 1
ATOM 620 N N . PRO A 1 79 ? 4.934 -4.033 -16.973 1.00 95.69 79 PRO A N 1
ATOM 621 C CA . PRO A 1 79 ? 3.854 -4.260 -16.023 1.00 95.69 79 PRO A CA 1
ATOM 622 C C . PRO A 1 79 ? 3.967 -3.349 -14.792 1.00 95.69 79 PRO A C 1
ATOM 624 O O . PRO A 1 79 ? 5.049 -3.204 -14.221 1.00 95.69 79 PRO A O 1
ATOM 627 N N . VAL A 1 80 ? 2.850 -2.757 -14.361 1.00 98.25 80 VAL A N 1
ATOM 628 C CA . VAL A 1 80 ? 2.790 -1.903 -13.163 1.00 98.25 80 VAL A CA 1
ATOM 629 C C . VAL A 1 80 ? 1.868 -2.548 -12.142 1.00 98.25 80 VAL A C 1
ATOM 631 O O . VAL A 1 80 ? 0.718 -2.854 -12.441 1.00 98.25 80 VAL A O 1
ATOM 634 N N . TYR A 1 81 ? 2.367 -2.765 -10.928 1.00 98.69 81 TYR A N 1
ATOM 635 C CA . TYR A 1 81 ? 1.576 -3.388 -9.873 1.00 98.69 81 TYR A CA 1
ATOM 636 C C . TYR A 1 81 ? 0.569 -2.413 -9.278 1.00 98.69 81 TYR A C 1
ATOM 638 O O . TYR A 1 81 ? 0.905 -1.285 -8.914 1.00 98.69 81 TYR A O 1
ATOM 646 N N . SER A 1 82 ? -0.659 -2.887 -9.100 1.00 98.75 82 SER A N 1
ATOM 647 C CA . SER A 1 82 ? -1.658 -2.188 -8.305 1.00 98.75 82 SER A CA 1
ATOM 648 C C . SER A 1 82 ? -1.569 -2.615 -6.843 1.00 98.75 82 SER A C 1
ATOM 650 O O . SER A 1 82 ? -1.630 -3.798 -6.513 1.00 98.75 82 SER A O 1
ATOM 652 N N . ASN A 1 83 ? -1.518 -1.635 -5.942 1.00 98.81 83 ASN A N 1
ATOM 653 C CA . ASN A 1 83 ? -1.606 -1.865 -4.496 1.00 98.81 83 ASN A CA 1
ATOM 654 C C . ASN A 1 83 ? -2.947 -2.474 -4.072 1.00 98.81 83 ASN A C 1
ATOM 656 O O . ASN A 1 83 ? -3.030 -3.120 -3.030 1.00 98.81 83 ASN A O 1
ATOM 660 N N . VAL A 1 84 ? -3.979 -2.293 -4.901 1.00 98.75 84 VAL A N 1
ATOM 661 C CA . VAL A 1 84 ? -5.325 -2.810 -4.672 1.00 98.75 84 VAL A CA 1
ATOM 662 C C . VAL A 1 84 ? -5.421 -4.277 -5.046 1.00 98.75 84 VAL A C 1
ATOM 664 O O . VAL A 1 84 ? -6.012 -5.017 -4.269 1.00 98.75 84 VAL A O 1
ATOM 667 N N . THR A 1 85 ? -4.883 -4.712 -6.196 1.00 98.69 85 THR A N 1
ATOM 668 C CA . THR A 1 85 ? -4.967 -6.111 -6.678 1.00 98.69 85 THR A CA 1
ATOM 669 C C . THR A 1 85 ? -3.763 -6.962 -6.271 1.00 98.69 85 THR A C 1
ATOM 671 O O . THR A 1 85 ? -3.868 -8.188 -6.286 1.00 98.69 85 THR A O 1
ATOM 674 N N . ALA A 1 86 ? -2.666 -6.332 -5.838 1.00 98.69 86 ALA A N 1
ATOM 675 C CA . ALA A 1 86 ? -1.364 -6.961 -5.618 1.00 98.69 86 ALA A CA 1
ATOM 676 C C . ALA A 1 86 ? -0.862 -7.738 -6.849 1.00 98.69 86 ALA A C 1
ATOM 678 O O . ALA A 1 86 ? -0.148 -8.733 -6.730 1.00 98.69 86 ALA A O 1
ATOM 679 N N . ARG A 1 87 ? -1.279 -7.310 -8.043 1.00 98.62 87 ARG A N 1
ATOM 680 C CA . ARG A 1 87 ? -0.963 -7.931 -9.330 1.00 98.62 87 ARG A CA 1
ATOM 681 C C . ARG A 1 87 ? -0.571 -6.857 -10.346 1.00 98.62 87 ARG A C 1
ATOM 683 O O . ARG A 1 87 ? -0.939 -5.691 -10.157 1.00 98.62 87 ARG A O 1
ATOM 690 N N . PRO A 1 88 ? 0.201 -7.225 -11.383 1.00 98.38 88 PRO A N 1
ATOM 691 C CA . PRO A 1 88 ? 0.493 -6.324 -12.486 1.00 98.38 88 PRO A CA 1
ATOM 692 C C . PRO A 1 88 ? -0.762 -6.028 -13.310 1.00 98.38 88 PRO A C 1
ATOM 694 O O . PRO A 1 88 ? -1.577 -6.917 -13.541 1.00 98.38 88 PRO A O 1
ATOM 697 N N . GLU A 1 89 ? -0.871 -4.794 -13.791 1.00 98.44 89 GLU A N 1
ATOM 698 C CA . GLU A 1 89 ? -1.963 -4.314 -14.636 1.00 98.44 89 GLU A CA 1
ATOM 699 C C . GLU A 1 89 ? -1.391 -3.579 -15.855 1.00 98.44 89 GLU A C 1
ATOM 701 O O . GLU A 1 89 ? -0.392 -2.858 -15.759 1.00 98.44 89 GLU A O 1
ATOM 706 N N . GLU A 1 90 ? -2.028 -3.762 -17.011 1.00 98.25 90 GLU A N 1
ATOM 707 C CA . GLU A 1 90 ? -1.585 -3.180 -18.289 1.00 98.25 90 GLU A CA 1
ATOM 708 C C . GLU A 1 90 ? -2.704 -2.465 -19.055 1.00 98.25 90 GLU A C 1
ATOM 710 O O . GLU A 1 90 ? -2.429 -1.726 -20.003 1.00 98.25 90 GLU A O 1
ATOM 715 N N . ASP A 1 91 ? -3.962 -2.682 -18.670 1.00 98.31 91 ASP A N 1
ATOM 716 C CA . ASP A 1 91 ? -5.113 -2.024 -19.280 1.00 98.31 91 ASP A CA 1
ATOM 717 C C . ASP A 1 91 ? -5.285 -0.608 -18.693 1.00 98.31 91 ASP A C 1
ATOM 719 O O . ASP A 1 91 ? -5.512 -0.479 -17.487 1.00 98.31 91 ASP A O 1
ATOM 723 N N . PRO A 1 92 ? -5.184 0.462 -19.507 1.00 98.25 92 PRO A N 1
ATOM 724 C CA . PRO A 1 92 ? -5.328 1.840 -19.041 1.00 98.25 92 PRO A CA 1
ATOM 725 C C . PRO A 1 92 ? -6.648 2.133 -18.325 1.00 98.25 92 PRO A C 1
ATOM 727 O O . PRO A 1 92 ? -6.640 2.885 -17.348 1.00 98.25 92 PRO A O 1
ATOM 730 N N . GLU A 1 93 ? -7.760 1.543 -18.772 1.00 97.88 93 GLU A N 1
ATOM 731 C CA . GLU A 1 93 ? -9.063 1.774 -18.139 1.00 97.88 93 GLU A CA 1
ATOM 732 C C . GLU A 1 93 ? -9.124 1.085 -16.778 1.00 97.88 93 GLU A C 1
ATOM 734 O O . GLU A 1 93 ? -9.488 1.701 -15.773 1.00 97.88 93 GLU A O 1
ATOM 739 N N . ARG A 1 94 ? -8.616 -0.148 -16.690 1.00 98.38 94 ARG A N 1
ATOM 740 C CA . ARG A 1 94 ? -8.483 -0.833 -15.405 1.00 98.38 94 ARG A CA 1
ATOM 741 C C . ARG A 1 94 ? -7.536 -0.105 -14.447 1.00 98.38 94 ARG A C 1
ATOM 743 O O . ARG A 1 94 ? -7.831 0.016 -13.258 1.00 98.38 94 ARG A O 1
ATOM 750 N N . ILE A 1 95 ? -6.417 0.423 -14.942 1.00 98.69 95 ILE A N 1
ATOM 751 C CA . ILE A 1 95 ? -5.475 1.224 -14.145 1.00 98.69 95 ILE A CA 1
ATOM 752 C C . ILE A 1 95 ? -6.173 2.466 -13.578 1.00 98.69 95 ILE A C 1
ATOM 754 O O . ILE A 1 95 ? -5.987 2.778 -12.401 1.00 98.69 95 ILE A O 1
ATOM 758 N N . ARG A 1 96 ? -7.011 3.150 -14.369 1.00 98.56 96 ARG A N 1
ATOM 759 C CA . ARG A 1 96 ? -7.795 4.308 -13.912 1.00 98.56 96 ARG A CA 1
ATOM 760 C C . ARG A 1 96 ? -8.667 3.958 -12.710 1.00 98.56 96 ARG A C 1
ATOM 762 O O . ARG A 1 96 ? -8.606 4.647 -11.692 1.00 98.56 96 ARG A O 1
ATOM 769 N N . GLU A 1 97 ? -9.443 2.882 -12.811 1.00 98.50 97 GLU A N 1
ATOM 770 C CA . GLU A 1 97 ? -10.306 2.405 -11.724 1.00 98.50 97 GLU A CA 1
ATOM 771 C C . GLU A 1 97 ? -9.497 2.090 -10.461 1.00 98.50 97 GLU A C 1
ATOM 773 O O . GLU A 1 97 ? -9.861 2.491 -9.352 1.00 98.50 97 GLU A O 1
ATOM 778 N N . LEU A 1 98 ? -8.366 1.403 -10.630 1.00 98.75 98 LEU A N 1
ATOM 779 C CA . LEU A 1 98 ? -7.524 0.964 -9.524 1.00 98.75 98 LEU A CA 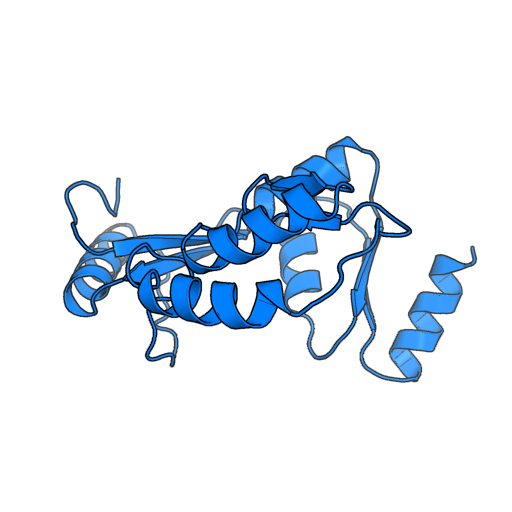1
ATOM 780 C C . LEU A 1 98 ? -6.812 2.124 -8.825 1.00 98.75 98 LEU A C 1
ATOM 782 O O . LEU A 1 98 ? -6.700 2.093 -7.601 1.00 98.75 98 LEU A O 1
ATOM 786 N N . LEU A 1 99 ? -6.395 3.162 -9.556 1.00 98.75 99 LEU A N 1
ATOM 787 C CA . LEU A 1 99 ? -5.840 4.387 -8.967 1.00 98.75 99 LEU A CA 1
ATOM 788 C C . LEU A 1 99 ? -6.862 5.088 -8.061 1.00 98.75 99 LEU A C 1
ATOM 790 O O . LEU A 1 99 ? -6.514 5.554 -6.977 1.00 98.75 99 LEU A O 1
ATOM 794 N N . LEU A 1 100 ? -8.137 5.118 -8.460 1.00 98.69 100 LEU A N 1
ATOM 795 C CA . LEU A 1 100 ? -9.205 5.667 -7.621 1.00 98.69 100 LEU A CA 1
ATOM 796 C C . LEU A 1 100 ? -9.478 4.768 -6.414 1.00 98.69 100 LEU A C 1
ATOM 798 O O . LEU A 1 100 ? -9.568 5.248 -5.283 1.00 98.69 100 LEU A O 1
ATOM 802 N N . GLN A 1 101 ? -9.578 3.457 -6.625 1.00 98.62 101 GLN A N 1
ATOM 803 C CA . GLN A 1 101 ? -9.828 2.510 -5.542 1.00 98.62 101 GLN A CA 1
ATOM 804 C C . GLN A 1 101 ? -8.706 2.524 -4.491 1.00 98.62 101 GLN A C 1
ATOM 806 O O . GLN A 1 101 ? -8.995 2.424 -3.296 1.00 98.62 101 GLN A O 1
ATOM 811 N N . GLN A 1 102 ? -7.453 2.720 -4.911 1.00 98.75 102 GLN A N 1
ATOM 812 C CA . GLN A 1 102 ? -6.271 2.772 -4.046 1.00 98.75 102 GLN A CA 1
ATOM 813 C C . GLN A 1 102 ? -6.381 3.817 -2.930 1.00 98.75 102 GLN A C 1
ATOM 815 O O . GLN A 1 102 ? -5.864 3.598 -1.835 1.00 98.75 102 GLN A O 1
ATOM 820 N N . VAL A 1 103 ? -7.078 4.931 -3.168 1.00 98.56 103 VAL A N 1
ATOM 821 C CA . VAL A 1 103 ? -7.246 6.013 -2.181 1.00 98.56 103 VAL A CA 1
ATOM 822 C C . VAL A 1 103 ? -7.915 5.515 -0.893 1.00 98.56 103 VAL A C 1
ATOM 824 O O . VAL A 1 103 ? -7.604 5.991 0.199 1.00 98.56 103 VAL A O 1
ATOM 827 N N . THR A 1 104 ? -8.814 4.539 -1.022 1.00 98.56 104 THR A N 1
ATOM 828 C CA . THR A 1 104 ? -9.630 3.987 0.072 1.00 98.56 104 THR A CA 1
ATOM 829 C C . THR A 1 104 ? -9.304 2.534 0.412 1.00 98.56 104 THR A C 1
ATOM 831 O O . THR A 1 104 ? -9.892 1.986 1.337 1.00 98.56 104 THR A O 1
ATOM 834 N N . ALA A 1 105 ? -8.430 1.889 -0.357 1.00 98.50 105 ALA A N 1
ATOM 835 C CA . ALA A 1 105 ? -8.087 0.480 -0.205 1.00 98.50 105 ALA A CA 1
ATOM 836 C C . ALA A 1 105 ? -6.717 0.313 0.470 1.00 98.50 105 ALA A C 1
ATOM 838 O O . ALA A 1 105 ? -5.849 1.173 0.288 1.00 98.50 105 ALA A O 1
ATOM 839 N N . PRO A 1 106 ? -6.492 -0.802 1.190 1.00 98.56 106 PRO A N 1
ATOM 840 C CA . PRO A 1 106 ? -5.201 -1.084 1.797 1.00 98.56 106 PRO A CA 1
ATOM 841 C C . PRO A 1 106 ? -4.099 -1.237 0.746 1.00 98.56 106 PRO A C 1
ATOM 843 O O . PRO A 1 106 ? -4.311 -1.779 -0.340 1.00 98.56 106 PRO A O 1
ATOM 846 N N . VAL A 1 107 ? -2.888 -0.833 1.117 1.00 98.88 107 VAL A N 1
ATOM 847 C CA . VAL A 1 107 ? -1.669 -1.054 0.339 1.00 98.88 107 VAL A CA 1
ATOM 848 C C . VAL A 1 107 ? -1.132 -2.453 0.623 1.00 98.88 107 VAL A C 1
ATOM 850 O O . VAL A 1 107 ? -0.558 -2.703 1.685 1.00 98.88 107 VAL A O 1
ATOM 853 N N . ARG A 1 108 ? -1.305 -3.373 -0.329 1.00 98.81 108 ARG A N 1
ATOM 854 C CA . ARG A 1 108 ? -0.908 -4.787 -0.206 1.00 98.81 108 ARG A CA 1
ATOM 855 C C . ARG A 1 108 ? 0.548 -5.031 -0.627 1.00 98.81 108 ARG A C 1
ATOM 857 O O . ARG A 1 108 ? 0.829 -5.859 -1.489 1.00 98.81 108 ARG A O 1
ATOM 864 N N . TRP A 1 109 ? 1.486 -4.292 -0.029 1.00 98.81 109 TRP A N 1
ATOM 865 C CA . TRP A 1 109 ? 2.899 -4.281 -0.445 1.00 98.81 109 TRP A CA 1
ATOM 866 C C . TRP A 1 109 ? 3.611 -5.625 -0.243 1.00 98.81 109 TRP A C 1
ATOM 868 O O . TRP A 1 109 ? 4.307 -6.087 -1.143 1.00 98.81 109 TRP A O 1
ATOM 878 N N . VAL A 1 110 ? 3.385 -6.303 0.889 1.00 98.69 110 VAL A N 1
ATOM 879 C CA . VAL A 1 110 ? 3.924 -7.659 1.120 1.00 98.69 110 VAL A CA 1
ATOM 880 C C . VAL A 1 110 ? 3.492 -8.625 0.014 1.00 98.69 110 VAL A C 1
ATOM 882 O O . VAL A 1 110 ? 4.314 -9.376 -0.500 1.00 98.69 110 VAL A O 1
ATOM 885 N N . GLU A 1 111 ? 2.221 -8.592 -0.387 1.00 98.75 111 GLU A N 1
ATOM 886 C CA . GLU A 1 111 ? 1.698 -9.478 -1.432 1.00 98.75 111 GLU A CA 1
ATOM 887 C C . GLU A 1 111 ? 2.285 -9.156 -2.810 1.00 98.75 111 GLU A C 1
ATOM 889 O O . GLU A 1 111 ? 2.560 -10.078 -3.572 1.00 98.75 111 GLU A O 1
ATOM 894 N N . ILE A 1 112 ? 2.531 -7.874 -3.107 1.00 98.88 112 ILE A N 1
ATOM 895 C CA . ILE A 1 112 ? 3.239 -7.454 -4.325 1.00 98.88 112 ILE A CA 1
ATOM 896 C C . ILE A 1 112 ? 4.643 -8.059 -4.358 1.00 98.88 112 ILE A C 1
ATOM 898 O O . ILE A 1 112 ? 5.017 -8.681 -5.348 1.00 98.88 112 ILE A O 1
ATOM 902 N N . LEU A 1 113 ? 5.408 -7.912 -3.274 1.00 98.69 113 LEU A N 1
ATOM 903 C CA . LEU A 1 113 ? 6.773 -8.433 -3.199 1.00 98.69 113 LEU A CA 1
ATOM 904 C C . LEU A 1 113 ? 6.812 -9.959 -3.342 1.00 98.69 113 LEU A C 1
ATOM 906 O O . LEU A 1 113 ? 7.678 -10.485 -4.035 1.00 98.69 113 LEU A O 1
ATOM 910 N N . ARG A 1 114 ? 5.851 -10.668 -2.742 1.00 98.50 114 ARG A N 1
ATOM 911 C CA . ARG A 1 114 ? 5.734 -12.126 -2.876 1.00 98.50 114 ARG A CA 1
ATOM 912 C C . ARG A 1 114 ? 5.331 -12.563 -4.285 1.00 98.50 114 ARG A C 1
ATOM 914 O O . ARG A 1 114 ? 5.838 -13.573 -4.758 1.00 98.50 114 ARG A O 1
ATOM 921 N N . ASP A 1 115 ? 4.467 -11.816 -4.974 1.00 98.69 115 ASP A N 1
ATOM 922 C CA . ASP A 1 115 ? 4.148 -12.086 -6.386 1.00 98.69 115 ASP A CA 1
ATOM 923 C C . ASP A 1 115 ? 5.369 -11.837 -7.287 1.00 98.69 115 ASP A C 1
ATOM 925 O O . ASP A 1 115 ? 5.642 -12.627 -8.187 1.00 98.69 115 ASP A O 1
ATOM 929 N N . MET A 1 116 ? 6.151 -10.788 -7.006 1.00 98.38 116 MET A N 1
ATOM 930 C CA . MET A 1 116 ? 7.410 -10.519 -7.707 1.00 98.38 116 MET A CA 1
ATOM 931 C C . MET A 1 116 ? 8.432 -11.651 -7.506 1.00 98.38 116 MET A C 1
ATOM 933 O O . MET A 1 116 ? 8.979 -1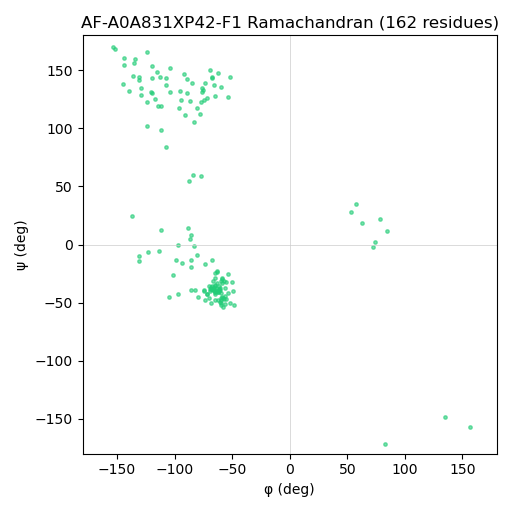2.151 -8.489 1.00 98.38 116 MET A O 1
ATOM 937 N N . GLU A 1 117 ? 8.640 -12.101 -6.265 1.00 98.00 117 GLU A N 1
ATOM 938 C CA . GLU A 1 117 ? 9.500 -13.247 -5.925 1.00 98.00 117 GLU A CA 1
ATOM 939 C C . GLU A 1 117 ? 9.040 -14.528 -6.638 1.00 98.00 117 GLU A C 1
ATOM 941 O O . GLU A 1 117 ? 9.842 -15.204 -7.280 1.00 98.00 117 GLU A O 1
ATOM 946 N N . ALA A 1 118 ? 7.735 -14.821 -6.618 1.00 98.06 118 ALA A N 1
ATOM 947 C CA . ALA A 1 118 ? 7.159 -15.984 -7.297 1.00 98.06 118 ALA A CA 1
ATOM 948 C C . ALA A 1 118 ? 7.336 -15.948 -8.827 1.00 98.06 118 ALA A C 1
ATOM 950 O O . ALA A 1 118 ? 7.340 -16.993 -9.476 1.00 98.06 118 ALA A O 1
ATOM 951 N N . ARG A 1 119 ? 7.513 -14.757 -9.413 1.00 97.06 119 ARG A N 1
ATOM 952 C CA . ARG A 1 119 ? 7.847 -14.5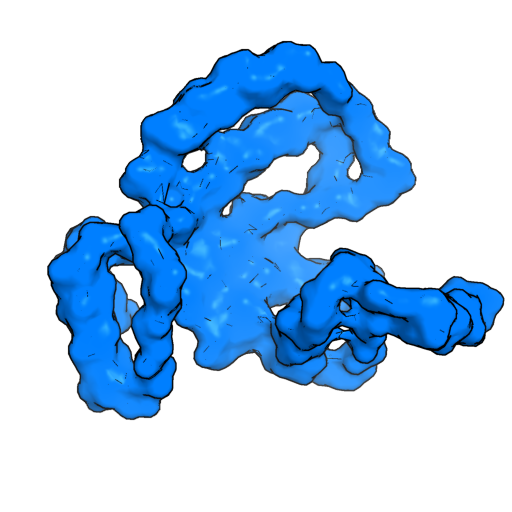58 -10.835 1.00 97.06 119 ARG A CA 1
ATOM 953 C C . ARG A 1 119 ? 9.352 -14.605 -11.122 1.00 97.06 119 ARG A C 1
ATOM 955 O O . ARG A 1 119 ? 9.751 -14.358 -12.256 1.00 97.06 119 ARG A O 1
ATOM 962 N N . GLY A 1 120 ? 10.180 -14.906 -10.122 1.00 96.69 120 GLY A N 1
ATOM 963 C CA . GLY A 1 120 ? 11.633 -15.019 -10.254 1.00 96.69 120 GLY A CA 1
ATOM 964 C C . GLY A 1 120 ? 12.390 -13.693 -10.145 1.00 96.69 120 GLY A C 1
ATOM 965 O O . GLY A 1 120 ? 13.581 -13.653 -10.450 1.00 96.69 120 GLY A O 1
ATOM 966 N N . LEU A 1 121 ? 11.740 -12.604 -9.719 1.00 95.88 121 LEU A N 1
ATOM 967 C CA . LEU A 1 121 ? 12.425 -11.334 -9.477 1.00 95.88 121 LEU A CA 1
ATOM 968 C C . LEU A 1 121 ? 13.181 -11.400 -8.148 1.00 95.88 121 LEU A C 1
ATOM 970 O O . LEU A 1 121 ? 12.586 -11.617 -7.095 1.00 95.88 121 LEU A O 1
ATOM 974 N N . ASN A 1 122 ? 14.490 -11.165 -8.194 1.00 94.75 122 ASN A N 1
ATOM 975 C CA . ASN A 1 122 ? 15.359 -11.172 -7.014 1.00 94.75 122 ASN A CA 1
ATOM 976 C C . ASN A 1 122 ? 16.131 -9.859 -6.806 1.00 94.75 122 ASN A C 1
ATOM 978 O O . ASN A 1 122 ? 16.800 -9.707 -5.785 1.00 94.75 122 ASN A O 1
ATOM 982 N N . ARG A 1 123 ? 16.048 -8.914 -7.751 1.00 95.50 123 ARG A N 1
ATOM 983 C CA . ARG A 1 123 ? 16.741 -7.624 -7.706 1.00 95.50 123 ARG A CA 1
ATOM 984 C C . ARG A 1 123 ? 15.740 -6.476 -7.734 1.00 95.50 123 ARG A C 1
ATOM 986 O O . ARG A 1 123 ? 14.884 -6.416 -8.611 1.00 95.50 123 ARG A O 1
ATOM 993 N N . PHE A 1 124 ? 15.895 -5.543 -6.803 1.00 97.00 124 PHE A N 1
ATOM 994 C CA . PHE A 1 124 ? 14.991 -4.421 -6.586 1.00 97.00 124 PHE A CA 1
ATOM 995 C C . PHE A 1 124 ? 15.777 -3.111 -6.544 1.00 97.00 124 PHE A C 1
ATOM 997 O O . PHE A 1 124 ? 16.741 -2.975 -5.789 1.00 97.00 124 PHE A O 1
ATOM 1004 N N . LEU A 1 125 ? 15.345 -2.138 -7.343 1.00 97.00 125 LEU A N 1
ATOM 1005 C CA . LEU A 1 125 ? 15.883 -0.780 -7.339 1.00 97.00 125 LEU A CA 1
ATOM 1006 C C . LEU A 1 125 ? 14.793 0.182 -6.855 1.00 97.00 125 LEU A C 1
ATOM 1008 O O . LEU A 1 125 ? 13.731 0.284 -7.467 1.00 97.00 125 LEU A O 1
ATOM 1012 N N . GLU A 1 126 ? 15.047 0.871 -5.748 1.00 97.62 126 GLU A N 1
ATOM 1013 C CA . GLU A 1 126 ? 14.204 1.948 -5.228 1.00 97.62 126 GLU A CA 1
ATOM 1014 C C . GLU A 1 126 ? 14.687 3.274 -5.815 1.00 97.62 126 GLU A C 1
ATOM 1016 O O . GLU A 1 126 ? 15.773 3.734 -5.485 1.00 97.62 126 GLU A O 1
ATOM 1021 N N . PHE A 1 127 ? 13.891 3.896 -6.681 1.00 97.62 127 PHE A N 1
ATOM 1022 C CA . PHE A 1 127 ? 14.195 5.217 -7.234 1.00 97.62 127 PHE A CA 1
ATOM 1023 C C . PHE A 1 127 ? 13.489 6.305 -6.425 1.00 97.62 127 PHE A C 1
ATOM 1025 O O . PHE A 1 127 ? 12.283 6.210 -6.191 1.00 97.62 127 PHE A O 1
ATOM 1032 N N . GLY A 1 128 ? 14.211 7.357 -6.044 1.00 96.19 128 GLY A N 1
ATOM 1033 C CA . GLY A 1 128 ? 13.662 8.464 -5.258 1.00 96.19 128 GLY A CA 1
ATOM 1034 C C . GLY A 1 128 ? 14.601 8.857 -4.130 1.00 96.19 128 GLY A C 1
ATOM 1035 O O . GLY A 1 128 ? 15.808 8.753 -4.284 1.00 96.19 128 GLY A O 1
ATOM 1036 N N . SER A 1 129 ? 14.067 9.321 -3.004 1.00 94.62 129 SER A N 1
ATOM 1037 C CA . SER A 1 129 ? 14.861 9.669 -1.824 1.00 94.62 129 SER A CA 1
ATOM 1038 C C . SER A 1 129 ? 14.588 8.722 -0.659 1.00 94.62 129 SER A C 1
ATOM 1040 O O . SER A 1 129 ? 13.452 8.301 -0.429 1.00 94.62 129 SER A O 1
ATOM 1042 N N . GLY A 1 130 ? 15.633 8.429 0.115 1.00 94.88 130 GLY A N 1
ATOM 1043 C CA . GLY A 1 130 ? 15.553 7.520 1.250 1.00 94.88 130 GLY A CA 1
ATOM 1044 C C . GLY A 1 130 ? 15.674 6.051 0.855 1.00 94.88 130 GLY A C 1
ATOM 1045 O O . GLY A 1 130 ? 16.027 5.700 -0.267 1.00 94.88 130 GLY A O 1
ATOM 1046 N N . GLU A 1 131 ? 15.432 5.188 1.840 1.00 97.12 131 GLU A N 1
ATOM 1047 C CA . GLU A 1 131 ? 15.739 3.755 1.754 1.00 97.12 131 GLU A CA 1
ATOM 1048 C C . GLU A 1 131 ? 14.612 2.877 2.320 1.00 97.12 131 GLU A C 1
ATOM 1050 O O . GLU A 1 131 ? 14.833 1.767 2.822 1.00 97.12 131 GLU A O 1
ATOM 1055 N N . VAL A 1 132 ? 13.388 3.414 2.333 1.00 97.88 132 VAL A N 1
ATOM 1056 C CA . VAL A 1 132 ? 12.250 2.783 3.005 1.00 97.88 132 VAL A CA 1
ATOM 1057 C C . VAL A 1 132 ? 11.865 1.504 2.279 1.00 97.88 132 VAL A C 1
ATOM 1059 O O . VAL A 1 132 ? 11.760 0.459 2.923 1.00 97.88 132 VAL A O 1
ATOM 1062 N N . LEU A 1 133 ? 11.678 1.556 0.957 1.00 98.38 133 LEU A N 1
ATOM 1063 C CA . LEU A 1 133 ? 11.264 0.388 0.184 1.00 98.38 133 LEU A CA 1
ATOM 1064 C C . LEU A 1 133 ? 12.371 -0.662 0.146 1.00 98.38 133 LEU A C 1
ATOM 1066 O O . LEU A 1 133 ? 12.059 -1.838 0.331 1.00 98.38 133 LEU A O 1
ATOM 1070 N N . LYS A 1 134 ? 13.648 -0.264 0.034 1.00 97.94 134 LYS A N 1
ATOM 1071 C CA . LYS A 1 134 ? 14.792 -1.177 0.206 1.00 97.94 134 LYS A CA 1
ATOM 1072 C C . LYS A 1 134 ? 14.686 -1.937 1.529 1.00 97.94 134 LYS A C 1
ATOM 1074 O O . LYS A 1 134 ? 14.736 -3.166 1.550 1.00 97.94 134 LYS A O 1
ATOM 1079 N N . GLY A 1 135 ? 14.464 -1.226 2.635 1.00 98.12 135 GLY A N 1
ATOM 1080 C CA . GLY A 1 135 ? 14.296 -1.840 3.953 1.00 98.12 135 GLY A CA 1
ATOM 1081 C C . GLY A 1 135 ? 13.054 -2.732 4.082 1.00 98.12 135 GLY A C 1
ATOM 1082 O O . GLY A 1 135 ? 13.056 -3.670 4.879 1.00 98.12 135 GLY A O 1
ATOM 1083 N N . LEU A 1 136 ? 11.976 -2.464 3.337 1.00 98.50 136 LEU A N 1
ATOM 1084 C CA . LEU A 1 136 ? 10.792 -3.333 3.294 1.00 98.50 136 LEU A CA 1
ATOM 1085 C C . LEU A 1 136 ? 11.038 -4.603 2.475 1.00 98.50 136 LEU A C 1
ATOM 1087 O O . LEU A 1 136 ? 10.634 -5.677 2.917 1.00 98.50 136 LEU A O 1
ATOM 1091 N N . VAL A 1 137 ? 11.738 -4.499 1.341 1.00 98.50 137 VAL A N 1
ATOM 1092 C CA . VAL A 1 137 ? 12.144 -5.652 0.522 1.00 98.50 137 VAL A CA 1
ATOM 1093 C C . VAL A 1 137 ? 12.978 -6.618 1.354 1.00 98.50 137 VAL A C 1
ATOM 1095 O O . VAL A 1 137 ? 12.588 -7.771 1.497 1.00 98.50 137 VAL A O 1
ATOM 1098 N N . LEU A 1 138 ? 14.052 -6.135 1.989 1.00 97.81 138 LEU A N 1
ATOM 1099 C CA . LEU A 1 138 ? 14.979 -6.980 2.757 1.00 97.81 138 LEU A CA 1
ATOM 1100 C C . LEU A 1 138 ? 14.346 -7.639 3.995 1.00 97.81 138 LEU A C 1
ATOM 1102 O O . LEU A 1 138 ? 14.822 -8.669 4.456 1.00 97.81 138 LEU A O 1
ATOM 1106 N N . ARG A 1 139 ? 13.270 -7.060 4.547 1.00 98.12 139 ARG A N 1
ATOM 1107 C CA . ARG A 1 139 ? 12.496 -7.662 5.651 1.00 98.12 139 ARG A CA 1
ATOM 1108 C C . ARG A 1 139 ? 11.414 -8.631 5.183 1.00 98.12 139 ARG A C 1
ATOM 1110 O O . ARG A 1 139 ? 10.836 -9.330 6.010 1.00 98.12 139 ARG A O 1
ATOM 1117 N N . THR A 1 140 ? 11.093 -8.625 3.893 1.00 98.25 140 THR A N 1
ATOM 1118 C CA . THR A 1 140 ? 10.008 -9.431 3.328 1.00 98.25 140 THR A CA 1
ATOM 1119 C C . THR A 1 140 ? 10.547 -10.621 2.552 1.00 98.25 140 THR A C 1
ATOM 1121 O O . THR A 1 140 ? 10.028 -11.717 2.725 1.00 98.25 140 THR A O 1
ATOM 1124 N N . LEU A 1 141 ? 11.564 -10.422 1.716 1.00 98.00 141 LEU A N 1
ATOM 1125 C CA . LEU A 1 141 ? 12.100 -11.427 0.802 1.00 98.00 141 LEU A CA 1
ATOM 1126 C C . LEU A 1 141 ? 13.506 -11.830 1.247 1.00 98.00 141 LEU A C 1
ATOM 1128 O O . LEU A 1 141 ? 14.409 -10.994 1.314 1.00 98.00 141 LEU A O 1
ATOM 1132 N N . GLU A 1 142 ? 13.689 -13.108 1.559 1.00 95.12 142 GLU A N 1
ATOM 1133 C CA . GLU A 1 142 ? 14.982 -13.636 1.988 1.00 95.12 142 GLU A CA 1
ATOM 1134 C C . GLU A 1 142 ? 15.919 -13.770 0.779 1.00 95.12 142 GLU A C 1
ATOM 1136 O O . GLU A 1 142 ? 15.524 -14.252 -0.278 1.00 95.12 142 GLU A O 1
ATOM 1141 N N . GLY A 1 143 ? 17.163 -13.300 0.907 1.00 94.38 143 GLY A N 1
ATOM 1142 C CA . GLY A 1 143 ? 18.155 -13.367 -0.174 1.00 94.38 143 GLY A CA 1
ATOM 1143 C C . GLY A 1 143 ? 17.945 -12.381 -1.335 1.00 94.38 143 GLY A C 1
ATOM 1144 O O . GLY A 1 143 ? 18.734 -12.391 -2.280 1.00 94.38 143 GLY A O 1
ATOM 1145 N N . ALA A 1 144 ? 16.934 -11.508 -1.277 1.00 96.62 144 ALA A N 1
ATOM 1146 C CA . ALA A 1 144 ? 16.729 -10.475 -2.290 1.00 96.62 144 ALA A CA 1
ATOM 1147 C C . ALA A 1 144 ? 17.848 -9.418 -2.275 1.00 96.62 144 ALA A C 1
ATOM 1149 O O . ALA A 1 144 ? 18.339 -9.000 -1.225 1.00 96.62 144 ALA A O 1
ATOM 1150 N N . LEU A 1 145 ? 18.208 -8.928 -3.460 1.00 95.50 145 LEU A N 1
ATOM 1151 C CA . LEU A 1 145 ? 19.154 -7.833 -3.649 1.00 95.50 145 LEU A CA 1
ATOM 1152 C C . LEU A 1 145 ? 18.375 -6.529 -3.816 1.00 95.50 145 LEU A C 1
ATOM 1154 O O . LEU A 1 145 ? 17.625 -6.382 -4.777 1.00 95.50 145 LEU A O 1
ATOM 1158 N N . ALA A 1 146 ? 18.558 -5.568 -2.912 1.00 96.25 146 ALA A N 1
ATOM 1159 C CA . ALA A 1 146 ? 17.857 -4.286 -2.965 1.00 96.25 146 ALA A CA 1
ATOM 1160 C C . ALA A 1 146 ? 18.824 -3.100 -2.854 1.00 96.25 146 ALA A C 1
ATOM 1162 O O . ALA A 1 146 ? 19.702 -3.089 -1.990 1.00 96.25 146 ALA A O 1
ATOM 1163 N N . GLN A 1 147 ? 18.654 -2.091 -3.709 1.00 96.25 147 GLN A N 1
ATOM 1164 C CA . GLN A 1 147 ? 19.465 -0.867 -3.727 1.00 96.25 147 GLN A CA 1
ATOM 1165 C C . GLN A 1 147 ? 18.568 0.363 -3.896 1.00 96.25 147 GLN A C 1
ATOM 1167 O O . GLN A 1 147 ? 17.573 0.301 -4.613 1.00 96.25 147 GLN A O 1
ATOM 1172 N N . SER A 1 148 ? 18.934 1.480 -3.267 1.00 97.25 148 SER A N 1
ATOM 1173 C CA . SER A 1 148 ? 18.249 2.768 -3.435 1.00 97.25 148 SER A CA 1
ATOM 1174 C C . SER A 1 148 ? 19.087 3.677 -4.336 1.00 97.25 148 SER A C 1
ATOM 1176 O O . SER A 1 148 ? 20.293 3.802 -4.134 1.00 97.25 148 SER A O 1
ATOM 1178 N N . VAL A 1 149 ? 18.453 4.285 -5.336 1.00 97.50 149 VAL A N 1
ATOM 1179 C CA . VAL A 1 149 ? 19.034 5.183 -6.339 1.00 97.50 149 VAL A CA 1
ATOM 1180 C C . VAL A 1 149 ? 18.489 6.584 -6.086 1.00 97.50 149 VAL A C 1
ATOM 1182 O O . VAL A 1 149 ? 17.365 6.902 -6.482 1.00 97.50 149 VAL A O 1
ATOM 1185 N N . GLN A 1 150 ? 19.290 7.400 -5.400 1.00 96.94 150 GLN A N 1
ATOM 1186 C CA . GLN A 1 150 ? 18.875 8.707 -4.870 1.00 96.94 150 GLN A CA 1
ATOM 1187 C C . GLN A 1 150 ? 19.826 9.863 -5.198 1.00 96.94 150 GLN A C 1
ATOM 1189 O O . GLN A 1 150 ? 19.491 11.027 -4.991 1.00 96.94 150 GLN A O 1
ATOM 1194 N N . ASP A 1 151 ? 21.000 9.553 -5.739 1.00 96.88 151 ASP A N 1
ATOM 1195 C CA . ASP A 1 151 ? 22.045 10.506 -6.099 1.00 96.88 151 ASP A CA 1
ATOM 1196 C C . ASP A 1 151 ? 22.921 9.930 -7.237 1.00 96.88 151 ASP A C 1
ATOM 1198 O O . ASP A 1 151 ? 22.789 8.753 -7.596 1.00 96.88 151 ASP A O 1
ATOM 1202 N N . PRO A 1 152 ? 23.815 10.730 -7.848 1.00 96.88 152 PRO A N 1
ATOM 1203 C CA . PRO A 1 152 ? 24.675 10.247 -8.929 1.00 96.88 152 PRO A CA 1
ATOM 1204 C C . PRO A 1 152 ? 25.582 9.066 -8.544 1.00 96.88 152 PRO A C 1
ATOM 1206 O O . PRO A 1 152 ? 25.909 8.243 -9.399 1.00 96.88 152 PRO A O 1
ATOM 1209 N N . GLU A 1 153 ? 25.990 8.956 -7.277 1.00 96.06 153 GLU A N 1
ATOM 1210 C CA . GLU A 1 153 ? 26.878 7.882 -6.822 1.00 96.06 153 GLU A CA 1
ATOM 1211 C C . GLU A 1 153 ? 26.137 6.539 -6.740 1.00 96.06 153 GLU A C 1
ATOM 1213 O O . GLU A 1 153 ? 26.602 5.523 -7.262 1.00 96.06 153 GLU A O 1
ATOM 1218 N N . SER A 1 154 ? 24.958 6.533 -6.123 1.00 95.31 154 SER A N 1
ATOM 1219 C CA . SER A 1 154 ? 24.074 5.369 -6.043 1.00 95.31 154 SER A CA 1
ATOM 1220 C C . SER A 1 154 ? 23.551 4.948 -7.417 1.00 95.31 154 SER A C 1
ATOM 1222 O O . SER A 1 154 ? 23.465 3.749 -7.687 1.00 95.31 154 SER A O 1
ATOM 1224 N N . LEU A 1 155 ? 23.303 5.902 -8.324 1.00 96.00 155 LEU A N 1
ATOM 1225 C CA . LEU A 1 155 ? 22.996 5.609 -9.725 1.00 96.00 155 LEU A CA 1
ATOM 1226 C C . LEU A 1 155 ? 24.137 4.850 -10.406 1.00 96.00 155 LEU A C 1
ATOM 1228 O O . LEU A 1 155 ? 23.888 3.830 -11.045 1.00 96.00 155 LEU A O 1
ATOM 1232 N N . LYS A 1 156 ? 25.386 5.306 -10.247 1.00 94.75 156 LYS A N 1
ATOM 1233 C CA . LYS A 1 156 ? 26.550 4.622 -10.825 1.00 94.75 156 LYS A CA 1
ATOM 1234 C C . LYS A 1 156 ? 26.641 3.171 -10.341 1.00 94.75 156 LYS A C 1
ATOM 1236 O O . LYS A 1 156 ? 26.762 2.266 -11.162 1.00 94.75 156 LYS A O 1
ATOM 1241 N N . LYS A 1 157 ? 26.491 2.947 -9.031 1.00 91.88 157 LYS A N 1
ATOM 1242 C CA . LYS A 1 157 ? 26.488 1.602 -8.428 1.00 91.88 157 LYS A CA 1
ATOM 1243 C C . LYS A 1 157 ? 25.353 0.723 -8.964 1.00 91.88 157 LYS A C 1
ATOM 1245 O O . LYS A 1 157 ? 25.556 -0.466 -9.183 1.00 91.88 157 LYS A O 1
ATOM 1250 N N . ALA A 1 158 ? 24.165 1.287 -9.182 1.00 92.44 158 ALA A N 1
ATOM 1251 C CA . ALA A 1 158 ? 23.040 0.540 -9.741 1.00 92.44 158 ALA A CA 1
ATOM 1252 C C . ALA A 1 158 ? 23.267 0.168 -11.217 1.00 92.44 158 ALA A C 1
ATOM 1254 O O . ALA A 1 158 ? 22.939 -0.946 -11.618 1.00 92.44 158 ALA A O 1
ATOM 1255 N N . LEU A 1 159 ? 23.868 1.059 -12.015 1.00 92.44 159 LEU A N 1
ATOM 1256 C CA . LEU A 1 159 ? 24.186 0.802 -13.425 1.00 92.44 159 LEU A CA 1
ATOM 1257 C C . LEU A 1 159 ? 25.242 -0.297 -13.603 1.00 92.44 159 LEU A C 1
ATOM 1259 O O . LEU A 1 159 ? 25.099 -1.124 -14.499 1.00 92.44 159 LEU A O 1
ATOM 1263 N N . GLU A 1 160 ? 26.260 -0.347 -12.739 1.00 88.56 160 GLU A N 1
ATOM 1264 C CA . GLU A 1 160 ? 27.284 -1.408 -12.750 1.00 88.56 160 GLU A CA 1
ATOM 1265 C C . GLU A 1 160 ? 26.678 -2.808 -12.564 1.00 88.56 160 GLU A C 1
ATOM 1267 O O . GLU A 1 160 ? 27.207 -3.792 -13.071 1.00 88.56 160 GLU A O 1
ATOM 1272 N N . VAL A 1 161 ? 25.548 -2.890 -11.859 1.00 77.19 161 VAL A N 1
ATOM 1273 C CA . VAL A 1 161 ? 24.894 -4.146 -11.482 1.00 77.19 161 VAL A CA 1
ATOM 1274 C C . VAL A 1 161 ? 23.698 -4.485 -12.382 1.00 77.19 161 VAL A C 1
ATOM 1276 O O . VAL A 1 161 ? 23.349 -5.655 -12.512 1.00 77.19 161 VAL A O 1
ATOM 1279 N N . ALA A 1 162 ? 23.048 -3.487 -12.986 1.00 70.19 162 ALA A N 1
ATOM 1280 C CA . ALA A 1 162 ? 21.893 -3.671 -13.869 1.00 70.19 162 ALA A CA 1
ATOM 1281 C C . ALA A 1 162 ? 22.273 -3.965 -15.331 1.00 70.19 162 ALA A C 1
ATOM 1283 O O . ALA A 1 162 ? 21.437 -4.456 -16.085 1.00 70.19 162 ALA A O 1
ATOM 1284 N N . HIS A 1 163 ? 23.502 -3.638 -15.740 1.00 64.38 163 HIS A N 1
ATOM 1285 C CA . HIS A 1 163 ? 24.028 -3.918 -17.082 1.00 64.38 163 HIS A CA 1
ATOM 1286 C C . HIS A 1 163 ? 24.886 -5.195 -17.161 1.00 64.38 163 HIS A C 1
ATOM 1288 O O . HIS A 1 163 ? 25.395 -5.504 -18.239 1.00 64.38 163 HIS A O 1
ATOM 1294 N N . ALA A 1 164 ? 25.068 -5.900 -16.040 1.00 50.62 164 ALA A N 1
ATOM 1295 C CA . ALA A 1 164 ? 25.759 -7.187 -15.952 1.00 50.62 164 ALA A CA 1
ATOM 1296 C C . ALA A 1 164 ? 24.758 -8.346 -16.040 1.00 50.62 164 ALA A C 1
ATOM 1298 O O . ALA A 1 164 ? 25.092 -9.348 -16.709 1.00 50.62 164 ALA A O 1
#

InterPro domains:
  IPR001227 Acyl transferase domain superfamily [G3DSA:3.40.366.10] (1-164)
  IPR014043 Acyl transferase domain [PF00698] (8-142)
  IPR014043 Acyl transferase domain [SM00827] (1-152)
  IPR016035 Acyl transferase/acyl hydrolase/lysophospholipase [SSF52151] (20-162)
  IPR050858 Malonyl CoA-ACP Transacylase/Polyketide Synthase FabD [PTHR42681] (6-160)

Mean predicted aligned error: 3.28 Å

Radius of gyration: 18.04 Å; Cα contacts (8 Å, |Δi|>4): 236; chains: 1; bounding box: 43×31×48 Å

Foldseek 3Di:
DLLPPQPFKDWAEDLAPLDTDIFGDPVSVVSSQVSCVVVVRDDDDDPDDDRWQAPVQLVVLVVVLVVLVVDDFAFDPDFDAQQQVLDTDGDRVVVSVSVSNSRHHHRHNLSVLVVCVVVVQQEEEAEADDCSNVVSNCRRDPNGHYFYDHDPVSVVVVCVVVVD

Solvent-accessible surface area (backbone atoms only — not comparable to full-atom values): 9289 Å² total; per-residue (Å²): 116,66,59,61,94,52,70,56,44,40,66,18,31,37,54,26,88,92,40,72,42,70,22,41,44,67,71,37,41,51,55,34,47,51,50,33,43,77,70,72,43,90,82,81,88,70,101,66,93,69,34,60,18,12,73,86,27,51,67,58,27,59,54,47,45,67,59,50,72,76,53,88,68,64,65,59,97,57,80,42,70,36,46,65,76,34,40,69,52,55,53,40,68,61,50,54,56,46,60,42,50,37,42,35,31,39,35,34,46,45,53,33,53,50,50,41,42,75,72,69,53,49,73,46,78,39,77,52,83,76,54,64,64,34,56,27,46,62,66,60,39,85,92,45,45,61,44,48,35,63,50,76,68,40,41,52,58,48,50,67,62,74,77,107